Protein AF-A0A834AAB2-F1 (afdb_monomer_lite)

Radius of gyration: 36.9 Å; chains: 1; bounding box: 66×72×106 Å

Structure (mmCIF, N/CA/C/O backbone):
data_AF-A0A834AAB2-F1
#
_entry.id   AF-A0A834AAB2-F1
#
loop_
_atom_site.group_PDB
_atom_site.id
_atom_site.type_symbol
_atom_site.label_atom_id
_atom_site.label_alt_id
_atom_site.label_comp_id
_atom_site.label_asym_id
_atom_site.label_entity_id
_atom_site.label_seq_id
_atom_site.pdbx_PDB_ins_code
_atom_site.Cartn_x
_atom_site.Cartn_y
_atom_site.Cartn_z
_atom_site.occupancy
_atom_site.B_iso_or_equiv
_atom_site.auth_seq_id
_atom_site.auth_comp_id
_atom_site.auth_asym_id
_atom_site.auth_atom_id
_atom_site.pdbx_PDB_model_num
ATOM 1 N N . MET A 1 1 ? -21.281 -59.574 -59.082 1.00 42.41 1 MET A N 1
ATOM 2 C CA . MET A 1 1 ? -20.621 -58.314 -58.673 1.00 42.41 1 MET A CA 1
ATOM 3 C C . MET A 1 1 ? -20.555 -58.289 -57.151 1.00 42.41 1 MET A C 1
ATOM 5 O O . MET A 1 1 ? -21.591 -58.448 -56.521 1.00 42.41 1 MET A O 1
ATOM 9 N N . ARG A 1 2 ? -19.353 -58.251 -56.558 1.00 45.19 2 ARG A N 1
ATOM 10 C CA . ARG A 1 2 ? -19.149 -58.336 -55.099 1.00 45.19 2 ARG A CA 1
ATOM 11 C C . ARG A 1 2 ? -19.161 -56.923 -54.510 1.00 45.19 2 ARG A C 1
ATOM 13 O O . ARG A 1 2 ? -18.323 -56.114 -54.886 1.00 45.19 2 ARG A O 1
ATOM 20 N N . VAL A 1 3 ? -20.113 -56.643 -53.622 1.00 49.88 3 VAL A N 1
ATOM 21 C CA . VAL A 1 3 ? -20.240 -55.363 -52.911 1.00 49.88 3 VAL A CA 1
ATOM 22 C C . VAL A 1 3 ? -19.382 -55.429 -51.647 1.00 49.88 3 VAL A C 1
ATOM 24 O O . VAL A 1 3 ? -19.584 -56.290 -50.793 1.00 49.88 3 VAL A O 1
ATOM 27 N N . THR A 1 4 ? -18.386 -54.554 -51.548 1.00 61.28 4 THR A N 1
ATOM 28 C CA . THR A 1 4 ? -17.486 -54.419 -50.399 1.00 61.28 4 THR A CA 1
ATOM 29 C C . THR A 1 4 ? -18.116 -53.502 -49.349 1.00 61.28 4 THR A C 1
ATOM 31 O O . THR A 1 4 ? -18.324 -52.317 -49.593 1.00 61.28 4 THR A O 1
ATOM 34 N N . LEU A 1 5 ? -18.409 -54.036 -48.159 1.00 56.00 5 LEU A N 1
ATOM 35 C CA . LEU A 1 5 ? -18.791 -53.240 -46.989 1.00 56.00 5 LEU A CA 1
ATOM 36 C C . LEU A 1 5 ? -17.533 -52.624 -46.361 1.00 56.00 5 LEU A C 1
ATOM 38 O O . LEU A 1 5 ? -16.650 -53.331 -45.874 1.00 56.00 5 LEU A O 1
ATOM 42 N N . SER A 1 6 ? -17.450 -51.297 -46.388 1.00 54.72 6 SER A N 1
ATOM 43 C CA . SER A 1 6 ? -16.407 -50.503 -45.743 1.00 54.72 6 SER A CA 1
ATOM 44 C C . SER A 1 6 ? -16.613 -50.461 -44.222 1.00 54.72 6 SER A C 1
ATOM 46 O O . SER A 1 6 ? -17.691 -50.177 -43.704 1.00 54.72 6 SER A O 1
ATOM 48 N N . ARG A 1 7 ? -15.546 -50.782 -43.487 1.00 55.38 7 ARG A N 1
ATOM 49 C CA . ARG A 1 7 ? -15.503 -50.877 -42.023 1.00 55.38 7 ARG A CA 1
ATOM 50 C C . ARG A 1 7 ? -15.256 -49.487 -41.426 1.00 55.38 7 ARG A C 1
ATOM 52 O O . ARG A 1 7 ? -14.175 -48.931 -41.591 1.00 55.38 7 ARG A O 1
ATOM 59 N N . VAL A 1 8 ? -16.250 -48.932 -40.735 1.00 60.97 8 VAL A N 1
ATOM 60 C CA . VAL A 1 8 ? -16.161 -47.628 -40.050 1.00 60.97 8 VAL A CA 1
ATOM 61 C C . VAL A 1 8 ? -15.278 -47.740 -38.789 1.00 60.97 8 VAL A C 1
ATOM 63 O O . VAL A 1 8 ? -15.471 -48.678 -38.008 1.00 60.97 8 VAL A O 1
ATOM 66 N N . PRO A 1 9 ? -14.328 -46.818 -38.530 1.00 56.50 9 PRO A N 1
ATOM 67 C CA . PRO A 1 9 ? -13.532 -46.825 -37.302 1.00 56.50 9 PRO A CA 1
ATOM 68 C C . PRO A 1 9 ? -14.319 -46.288 -36.098 1.00 56.50 9 PRO A C 1
ATOM 70 O O . PRO A 1 9 ? -14.878 -45.193 -36.126 1.00 56.50 9 PRO A O 1
ATOM 73 N N . ARG A 1 10 ? -14.317 -47.054 -35.002 1.00 49.34 10 ARG A N 1
ATOM 74 C CA . ARG A 1 10 ? -14.913 -46.697 -33.706 1.00 49.34 10 ARG A CA 1
ATOM 75 C C . ARG A 1 10 ? -14.020 -45.670 -32.992 1.00 49.34 10 ARG A C 1
ATOM 77 O O . ARG A 1 10 ? -12.898 -45.994 -32.604 1.00 49.34 10 ARG A O 1
ATOM 84 N N . MET A 1 11 ? -14.514 -44.445 -32.820 1.00 47.06 11 MET A N 1
ATOM 85 C CA . MET A 1 11 ? -13.866 -43.389 -32.030 1.00 47.06 11 MET A CA 1
ATOM 86 C C . MET A 1 11 ? -13.813 -43.804 -30.550 1.00 47.06 11 MET A C 1
ATOM 88 O O . MET A 1 11 ? -14.838 -44.142 -29.960 1.00 47.06 11 MET A O 1
ATOM 92 N N . LYS A 1 12 ? -12.614 -43.813 -29.957 1.00 57.06 12 LYS A N 1
ATOM 93 C CA . LYS A 1 12 ? -12.402 -44.051 -28.522 1.00 57.06 12 LYS A CA 1
ATOM 94 C C . LYS A 1 12 ? -12.585 -42.727 -27.780 1.00 57.06 12 LYS A C 1
ATOM 96 O O . LYS A 1 12 ? -11.879 -41.765 -28.064 1.00 57.06 12 LYS A O 1
ATOM 101 N N . THR A 1 13 ? -13.522 -42.685 -26.842 1.00 52.44 13 THR A N 1
ATOM 102 C CA . THR A 1 13 ? -13.705 -41.573 -25.907 1.00 52.44 13 THR A CA 1
ATOM 103 C C . THR A 1 13 ? -12.557 -41.561 -24.894 1.00 52.44 13 THR A C 1
ATOM 105 O O . THR A 1 13 ? -12.278 -42.566 -24.242 1.00 52.44 13 THR A O 1
ATOM 108 N N . LEU A 1 14 ? -11.866 -40.426 -24.772 1.00 50.47 14 LEU A N 1
ATOM 109 C CA . LEU A 1 14 ? -10.887 -40.176 -23.714 1.00 50.47 14 LEU A CA 1
ATOM 110 C C . LEU A 1 14 ? -11.608 -39.501 -22.545 1.00 50.47 14 LEU A C 1
ATOM 112 O O . LEU A 1 14 ? -11.710 -38.280 -22.481 1.00 50.47 14 LEU A O 1
ATOM 116 N N . GLN A 1 15 ? -12.140 -40.319 -21.639 1.00 43.19 15 GLN A N 1
ATOM 117 C CA . GLN A 1 15 ? -12.520 -39.898 -20.293 1.00 43.19 15 GLN A CA 1
ATOM 118 C C . GLN A 1 15 ? -11.368 -40.284 -19.351 1.00 43.19 15 GLN A C 1
ATOM 120 O O . GLN A 1 15 ? -11.007 -41.455 -19.265 1.00 43.19 15 GLN A O 1
ATOM 125 N N . GLY A 1 16 ? -10.789 -39.304 -18.660 1.00 41.91 16 GLY A N 1
ATOM 126 C CA . GLY A 1 16 ? -9.658 -39.465 -17.736 1.00 41.91 16 GLY A CA 1
ATOM 127 C C . GLY A 1 16 ? -8.609 -38.405 -18.064 1.00 41.91 16 GLY A C 1
ATOM 128 O O . GLY A 1 16 ? -8.114 -38.365 -19.178 1.00 41.91 16 GLY A O 1
ATOM 129 N N . THR A 1 17 ? -8.273 -37.458 -17.199 1.00 46.12 17 THR A N 1
ATOM 130 C CA . THR A 1 17 ? -7.982 -37.600 -15.770 1.00 46.12 17 THR A CA 1
ATOM 131 C C . THR A 1 17 ? -8.218 -36.269 -15.049 1.00 46.12 17 THR A C 1
ATOM 133 O O . THR A 1 17 ? -7.654 -35.251 -15.450 1.00 46.12 17 THR A O 1
ATOM 136 N N . LEU A 1 18 ? -9.004 -36.289 -13.970 1.00 44.56 18 LEU A N 1
ATOM 137 C CA . LEU A 1 18 ? -8.995 -35.255 -12.934 1.00 44.56 18 LEU A CA 1
ATOM 138 C C . LEU A 1 18 ? -7.862 -35.551 -11.933 1.00 44.56 18 LEU A C 1
ATOM 140 O O . LEU A 1 18 ? -7.623 -36.706 -11.591 1.00 44.56 18 LEU A O 1
ATOM 144 N N . ASP A 1 19 ? -7.209 -34.479 -11.487 1.00 39.97 19 ASP A N 1
ATOM 145 C CA . ASP A 1 19 ? -6.550 -34.280 -10.191 1.00 39.97 19 ASP A CA 1
ATOM 146 C C . ASP A 1 19 ? -5.465 -35.264 -9.720 1.00 39.97 19 ASP A C 1
ATOM 148 O O . ASP A 1 19 ? -5.732 -36.292 -9.103 1.00 39.97 19 ASP A O 1
ATOM 152 N N . SER A 1 20 ? -4.192 -34.867 -9.855 1.00 45.31 20 SER A N 1
ATOM 153 C CA . SER A 1 20 ? -3.105 -35.470 -9.069 1.00 45.31 20 SER A CA 1
ATOM 154 C C . SER A 1 20 ? -1.864 -34.574 -8.954 1.00 45.31 20 SER A C 1
ATOM 156 O O . SER A 1 20 ? -0.830 -34.892 -9.531 1.00 45.31 20 SER A O 1
ATOM 158 N N . THR A 1 21 ? -1.903 -33.518 -8.130 1.00 45.75 21 THR A N 1
ATOM 159 C CA . THR A 1 21 ? -0.686 -32.999 -7.460 1.00 45.75 21 THR A CA 1
ATOM 160 C C . THR A 1 21 ? -1.005 -32.280 -6.140 1.00 45.75 21 THR A C 1
ATOM 162 O O . THR A 1 21 ? -0.891 -31.063 -6.042 1.00 45.75 21 THR A O 1
ATOM 165 N N . TYR A 1 22 ? -1.344 -33.022 -5.083 1.00 35.69 22 TYR A N 1
ATOM 166 C CA . TYR A 1 22 ? -1.250 -32.529 -3.699 1.00 35.69 22 TYR A CA 1
ATOM 167 C C . TYR A 1 22 ? -0.797 -33.651 -2.759 1.00 35.69 22 TYR A C 1
ATOM 169 O O . TYR A 1 22 ? -1.614 -34.404 -2.235 1.00 35.69 22 TYR A O 1
ATOM 177 N N . ARG A 1 23 ? 0.516 -33.755 -2.490 1.00 42.12 23 ARG A N 1
ATOM 178 C CA . ARG A 1 23 ? 1.015 -34.409 -1.263 1.00 42.12 23 ARG A CA 1
ATOM 179 C C . ARG A 1 23 ? 2.489 -34.106 -0.974 1.00 42.12 23 ARG A C 1
ATOM 181 O O . ARG A 1 23 ? 3.385 -34.769 -1.484 1.00 42.12 23 ARG A O 1
ATOM 188 N N . LYS A 1 24 ? 2.749 -33.173 -0.054 1.00 39.84 24 LYS A N 1
ATOM 189 C CA . LYS A 1 24 ? 3.947 -33.221 0.806 1.00 39.84 24 LYS A CA 1
ATOM 190 C C . LYS A 1 24 ? 3.708 -32.448 2.106 1.00 39.84 24 LYS A C 1
ATOM 192 O O . LYS A 1 24 ? 4.085 -31.296 2.259 1.00 39.84 24 LYS A O 1
ATOM 197 N N . ARG A 1 25 ? 3.067 -33.125 3.064 1.00 41.56 25 ARG A N 1
ATOM 198 C CA . ARG A 1 25 ? 3.154 -32.793 4.492 1.00 41.56 25 ARG A CA 1
ATOM 199 C C . ARG A 1 25 ? 4.430 -33.441 5.039 1.00 41.56 25 ARG A C 1
ATOM 201 O O . ARG A 1 25 ? 4.549 -34.663 4.977 1.00 41.56 25 ARG A O 1
ATOM 208 N N . LYS A 1 26 ? 5.356 -32.660 5.600 1.00 45.16 26 LYS A N 1
ATOM 209 C CA . LYS A 1 26 ? 6.333 -33.166 6.577 1.00 45.16 26 LYS A CA 1
ATOM 210 C C . LYS A 1 26 ? 5.970 -32.616 7.955 1.00 45.16 26 LYS A C 1
ATOM 212 O O . LYS A 1 26 ? 5.652 -31.442 8.099 1.00 45.16 26 LYS A O 1
ATOM 217 N N . LYS A 1 27 ? 5.925 -33.539 8.915 1.00 42.97 27 LYS A N 1
ATOM 218 C CA . LYS A 1 27 ? 5.480 -33.388 10.303 1.00 42.97 27 LYS A CA 1
ATOM 219 C C . LYS A 1 27 ? 6.440 -32.487 11.093 1.00 42.97 27 LYS A C 1
ATOM 221 O O . LYS A 1 27 ? 7.648 -32.684 11.007 1.00 42.97 27 LYS A O 1
ATOM 226 N N . MET A 1 28 ? 5.888 -31.573 11.890 1.00 33.00 28 MET A N 1
ATOM 227 C CA . MET A 1 28 ? 6.565 -30.964 13.041 1.00 33.00 28 MET A CA 1
ATOM 228 C C . MET A 1 28 ? 6.472 -31.927 14.236 1.00 33.00 28 MET A C 1
ATOM 230 O O . MET A 1 28 ? 5.422 -32.536 14.445 1.00 33.00 28 MET A O 1
ATOM 234 N N . GLY A 1 29 ? 7.557 -32.065 15.000 1.00 40.66 29 GLY A N 1
ATOM 235 C CA . GLY A 1 29 ? 7.623 -32.769 16.288 1.00 40.66 29 GLY A CA 1
ATOM 236 C C . GLY A 1 29 ? 8.235 -31.856 17.367 1.00 40.66 29 GLY A C 1
ATOM 237 O O . GLY A 1 29 ? 8.885 -30.877 17.002 1.00 40.66 29 GLY A O 1
ATOM 238 N N . PRO A 1 30 ? 7.977 -32.110 18.663 1.00 44.53 30 PRO A N 1
ATOM 239 C CA . PRO A 1 30 ? 7.715 -31.064 19.656 1.00 44.53 30 PRO A CA 1
ATOM 240 C C . PRO A 1 30 ? 8.940 -30.481 20.386 1.00 44.53 30 PRO A C 1
ATOM 242 O O . PRO A 1 30 ? 10.024 -31.054 20.427 1.00 44.53 30 PRO A O 1
ATOM 245 N N . LEU A 1 31 ? 8.685 -29.314 20.987 1.00 37.22 31 LEU A N 1
ATOM 246 C CA . LEU A 1 31 ? 9.511 -28.499 21.886 1.00 37.22 31 LEU A CA 1
ATOM 247 C C . LEU A 1 31 ? 9.734 -29.137 23.281 1.00 37.22 31 LEU A C 1
ATOM 249 O O . LEU A 1 31 ? 8.839 -29.816 23.775 1.00 37.22 31 LEU A O 1
ATOM 253 N N . GLN A 1 32 ? 10.844 -28.726 23.940 1.00 40.34 32 GLN A N 1
ATOM 254 C CA . GLN A 1 32 ? 11.190 -28.799 25.391 1.00 40.34 32 GLN A CA 1
ATOM 255 C C . GLN A 1 32 ? 11.769 -30.149 25.905 1.00 40.34 32 GLN A C 1
ATOM 257 O O . GLN A 1 32 ? 11.277 -31.192 25.515 1.00 40.34 32 GLN A O 1
ATOM 262 N N . LYS A 1 33 ? 12.791 -30.281 26.782 1.00 35.25 33 LYS A N 1
ATOM 263 C CA . LYS A 1 33 ? 13.548 -29.415 27.723 1.00 35.25 33 LYS A CA 1
ATOM 264 C C . LYS A 1 33 ? 14.894 -30.099 28.129 1.00 35.25 33 LYS A C 1
ATOM 266 O O . LYS A 1 33 ? 14.960 -31.314 28.234 1.00 35.25 33 LYS A O 1
ATOM 271 N N . ILE A 1 34 ? 15.916 -29.268 28.372 1.00 42.16 34 ILE A N 1
ATOM 272 C CA . ILE A 1 34 ? 17.055 -29.291 29.332 1.00 42.16 34 ILE A CA 1
ATOM 273 C C . ILE A 1 34 ? 17.445 -30.618 30.039 1.00 42.16 34 ILE A C 1
ATOM 275 O O . ILE A 1 34 ? 16.695 -31.124 30.866 1.00 42.16 34 ILE A O 1
ATOM 279 N N . SER A 1 35 ? 18.717 -31.030 29.905 1.00 41.91 35 SER A N 1
ATOM 280 C CA . SER A 1 35 ? 19.482 -31.659 31.002 1.00 41.91 35 SER A CA 1
ATOM 281 C C . SER A 1 35 ? 20.989 -31.407 30.853 1.00 41.91 35 SER A C 1
ATOM 283 O O . SER A 1 35 ? 21.593 -31.710 29.824 1.00 41.91 35 SER A O 1
ATOM 285 N N . THR A 1 36 ? 21.583 -30.835 31.894 1.00 41.06 36 THR A N 1
ATOM 286 C CA . THR A 1 36 ? 23.008 -30.550 32.083 1.00 41.06 36 THR A CA 1
ATOM 287 C C . THR A 1 36 ? 23.798 -31.830 32.358 1.00 41.06 36 THR A C 1
ATOM 289 O O . THR A 1 36 ? 23.405 -32.619 33.209 1.00 41.06 36 THR A O 1
ATOM 292 N N . SER A 1 37 ? 24.949 -32.041 31.702 1.00 42.72 37 SER A N 1
ATOM 293 C CA . SER A 1 37 ? 25.942 -33.016 32.184 1.00 42.72 37 SER A CA 1
ATOM 294 C C . SER A 1 37 ? 27.313 -32.886 31.501 1.00 42.72 37 SER A C 1
ATOM 296 O O . SER A 1 37 ? 27.469 -33.152 30.314 1.00 42.72 37 SER A O 1
ATOM 298 N N . LYS A 1 38 ? 28.309 -32.548 32.330 1.00 41.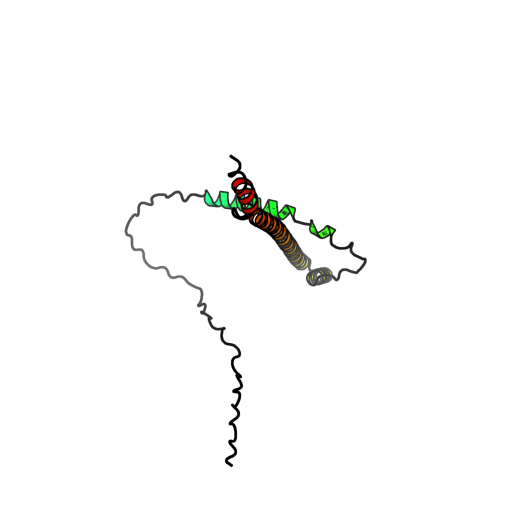34 38 LYS A N 1
ATOM 299 C CA . LYS A 1 38 ? 29.730 -32.952 32.275 1.00 41.34 38 LYS A CA 1
ATOM 300 C C . LYS A 1 38 ? 30.638 -32.369 31.179 1.00 41.34 38 LYS A C 1
ATOM 302 O O . LYS A 1 38 ? 30.992 -32.987 30.181 1.00 41.34 38 LYS A O 1
ATOM 307 N N . PHE A 1 39 ? 31.154 -31.189 31.518 1.00 46.22 39 PHE A N 1
ATOM 308 C CA . PHE A 1 39 ? 32.575 -30.813 31.509 1.00 46.22 39 PHE A CA 1
ATOM 309 C C . PHE A 1 39 ? 33.566 -31.856 30.947 1.00 46.22 39 PHE A C 1
ATOM 311 O O . PHE A 1 39 ? 34.002 -32.771 31.645 1.00 46.22 39 PHE A O 1
ATOM 318 N N . ARG A 1 40 ? 34.037 -31.636 29.714 1.00 53.56 40 ARG A N 1
ATOM 319 C CA . ARG A 1 40 ? 35.329 -32.152 29.238 1.00 53.56 40 ARG A CA 1
ATOM 320 C C . ARG A 1 40 ? 36.152 -30.996 28.681 1.00 53.56 40 ARG A C 1
ATOM 322 O O . ARG A 1 40 ? 35.955 -30.537 27.561 1.00 53.56 40 ARG A O 1
ATOM 329 N N . ARG A 1 41 ? 37.096 -30.523 29.496 1.00 54.41 41 ARG A N 1
ATOM 330 C CA . ARG A 1 41 ? 38.183 -29.625 29.087 1.00 54.41 41 ARG A CA 1
ATOM 331 C C . ARG A 1 41 ? 38.999 -30.287 27.971 1.00 54.41 41 ARG A C 1
ATOM 333 O O . ARG A 1 41 ? 39.691 -31.263 28.249 1.00 54.41 41 ARG A O 1
ATOM 340 N N . LYS A 1 42 ? 39.024 -29.714 26.759 1.00 55.03 42 LYS A N 1
ATOM 341 C CA . LYS A 1 42 ? 40.262 -29.656 25.957 1.00 55.03 42 LYS A CA 1
ATOM 342 C C . LYS A 1 42 ? 40.199 -28.671 24.782 1.00 55.03 42 LYS A C 1
ATOM 344 O O . LYS A 1 42 ? 39.288 -28.699 23.968 1.00 55.03 42 LYS A O 1
ATOM 349 N N . LYS A 1 43 ? 41.308 -27.925 24.676 1.00 55.06 43 LYS A N 1
ATOM 350 C CA . LYS A 1 43 ? 41.852 -27.166 23.534 1.00 55.06 43 LYS A CA 1
ATOM 351 C C . LYS A 1 43 ? 41.409 -25.698 23.394 1.00 55.06 43 LYS A C 1
ATOM 353 O O . LYS A 1 43 ? 40.435 -25.364 22.730 1.00 55.06 43 LYS A O 1
ATOM 358 N N . ARG A 1 44 ? 42.249 -24.806 23.949 1.00 57.12 44 ARG A N 1
ATOM 359 C CA . ARG A 1 44 ? 42.369 -23.384 23.572 1.00 57.12 44 ARG A CA 1
ATOM 360 C C . ARG A 1 44 ? 42.471 -23.275 22.047 1.00 57.12 44 ARG A C 1
ATOM 362 O O . ARG A 1 44 ? 43.538 -23.506 21.479 1.00 57.12 44 ARG A O 1
ATOM 369 N N . ARG A 1 45 ? 41.378 -22.900 21.380 1.00 59.84 45 ARG A N 1
ATOM 370 C CA . ARG A 1 45 ? 41.440 -22.330 20.033 1.00 59.84 45 ARG A CA 1
ATOM 371 C C . ARG A 1 45 ? 41.735 -20.845 20.205 1.00 59.84 45 ARG A C 1
ATOM 373 O O . ARG A 1 45 ? 40.947 -20.129 20.812 1.00 59.84 45 ARG A O 1
ATOM 380 N N . ARG A 1 46 ? 42.887 -20.389 19.710 1.00 56.66 46 ARG A N 1
ATOM 381 C CA . ARG A 1 46 ? 43.148 -18.957 19.527 1.00 56.66 46 ARG A CA 1
ATOM 382 C C . ARG A 1 46 ? 42.059 -18.434 18.589 1.00 56.66 46 ARG A C 1
ATOM 384 O O . ARG A 1 46 ? 42.060 -18.796 17.413 1.00 56.66 46 ARG A O 1
ATOM 391 N N . SER A 1 47 ? 41.116 -17.638 19.090 1.00 53.19 47 SER A N 1
ATOM 392 C CA . SER A 1 47 ? 40.212 -16.904 18.211 1.00 53.19 47 SER A CA 1
ATOM 393 C C . SER A 1 47 ? 41.044 -15.837 17.511 1.00 53.19 47 SER A C 1
ATOM 395 O O . SER A 1 47 ? 41.434 -14.845 18.126 1.00 53.19 47 SER A O 1
ATOM 397 N N . ARG A 1 48 ? 41.324 -16.024 16.220 1.00 57.78 48 ARG A N 1
ATOM 398 C CA . ARG A 1 48 ? 41.539 -14.869 15.353 1.00 57.78 48 ARG A CA 1
ATOM 399 C C . ARG A 1 48 ? 40.236 -14.081 15.428 1.00 57.78 48 ARG A C 1
ATOM 401 O O . ARG A 1 48 ? 39.200 -14.576 14.991 1.00 57.78 48 ARG A O 1
ATOM 408 N N . LYS A 1 49 ? 40.275 -12.915 16.073 1.00 53.72 49 LYS A N 1
ATOM 409 C CA . LYS A 1 49 ? 39.198 -11.928 16.068 1.00 53.72 49 LYS A CA 1
ATOM 410 C C . LYS A 1 49 ? 39.050 -11.462 14.618 1.00 53.72 49 LYS A C 1
ATOM 412 O O . LYS A 1 49 ? 39.646 -10.475 14.210 1.00 53.72 49 LYS A O 1
ATOM 417 N N . GLY A 1 50 ? 38.317 -12.231 13.818 1.00 49.69 50 GLY A N 1
ATOM 418 C CA . GLY A 1 50 ? 37.776 -11.740 12.566 1.00 49.69 50 GLY A CA 1
ATOM 419 C C . GLY A 1 50 ? 36.817 -10.626 12.941 1.00 49.69 50 GLY A C 1
ATOM 420 O O . GLY A 1 50 ? 35.772 -10.891 13.534 1.00 49.69 50 GLY A O 1
ATOM 421 N N . LYS A 1 51 ? 37.203 -9.376 12.677 1.00 59.28 51 LYS A N 1
ATOM 422 C CA . LYS A 1 51 ? 36.233 -8.292 12.558 1.00 59.28 51 LYS A CA 1
ATOM 423 C C . LYS A 1 51 ? 35.306 -8.704 11.416 1.00 59.28 51 LYS A C 1
ATOM 425 O O . LYS A 1 51 ? 35.689 -8.615 10.253 1.00 59.28 51 LYS A O 1
ATOM 430 N N . LEU A 1 52 ? 34.139 -9.247 11.753 1.00 56.19 52 LEU A N 1
ATOM 431 C CA . LEU A 1 52 ? 33.049 -9.354 10.799 1.00 56.19 52 LEU A CA 1
ATOM 432 C C . LEU A 1 52 ? 32.700 -7.917 10.418 1.00 56.19 52 LEU A C 1
ATOM 434 O O . LEU A 1 52 ? 32.402 -7.092 11.281 1.00 56.19 52 LEU A O 1
ATOM 438 N N . LYS A 1 53 ? 32.889 -7.615 9.137 1.00 54.12 53 LYS A N 1
ATOM 439 C CA . LYS A 1 53 ? 32.587 -6.329 8.529 1.00 54.12 53 LYS A CA 1
ATOM 440 C C . LYS A 1 53 ? 31.102 -6.040 8.755 1.00 54.12 53 LYS A C 1
ATOM 442 O O . LYS A 1 53 ? 30.260 -6.771 8.253 1.00 54.12 53 LYS A O 1
ATOM 447 N N . ASN A 1 54 ? 30.806 -4.979 9.496 1.00 51.31 54 ASN A N 1
ATOM 448 C CA . ASN A 1 54 ? 29.475 -4.386 9.627 1.00 51.31 54 ASN A CA 1
ATOM 449 C C . ASN A 1 54 ? 29.291 -3.269 8.579 1.00 51.31 54 ASN A C 1
ATOM 451 O O . ASN A 1 54 ? 28.750 -2.214 8.871 1.00 51.31 54 ASN A O 1
ATOM 455 N N . GLU A 1 55 ? 29.835 -3.463 7.379 1.00 55.59 55 GLU A N 1
ATOM 456 C CA . GLU A 1 55 ? 29.781 -2.471 6.293 1.00 55.59 55 GLU A CA 1
ATOM 457 C C . GLU A 1 55 ? 28.684 -2.819 5.274 1.00 55.59 55 GLU A C 1
ATOM 459 O O . GLU A 1 55 ? 28.207 -1.960 4.540 1.00 55.59 55 GLU A O 1
ATOM 464 N N . GLU A 1 56 ? 28.248 -4.082 5.243 1.00 53.97 56 GLU A N 1
ATOM 465 C CA . GLU A 1 56 ? 27.193 -4.568 4.344 1.00 53.97 56 GLU A CA 1
ATOM 466 C C . GLU A 1 56 ? 25.794 -4.199 4.871 1.00 53.97 56 GLU A C 1
ATOM 468 O O . GLU A 1 56 ? 24.908 -3.831 4.109 1.00 53.97 56 GLU A O 1
ATOM 473 N N . SER A 1 57 ? 25.620 -4.147 6.195 1.00 56.53 57 SER A N 1
ATOM 474 C CA . SER A 1 57 ? 24.377 -3.702 6.836 1.00 56.53 57 SER A CA 1
ATOM 475 C C . SER A 1 57 ? 24.048 -2.234 6.523 1.00 56.53 57 SER A C 1
ATOM 477 O O . SER A 1 57 ? 22.895 -1.902 6.256 1.00 56.53 57 SER A O 1
ATOM 479 N N . HIS A 1 58 ? 25.054 -1.351 6.526 1.00 58.22 58 HIS A N 1
ATOM 480 C CA . HIS A 1 58 ? 24.863 0.083 6.283 1.00 58.22 58 HIS A CA 1
ATOM 481 C C . HIS A 1 58 ? 24.569 0.404 4.806 1.00 58.22 58 HIS A C 1
ATOM 483 O O . HIS A 1 58 ? 23.749 1.278 4.508 1.00 58.22 58 HIS A O 1
ATOM 489 N N . SER A 1 59 ? 25.177 -0.321 3.863 1.00 61.28 59 SER A N 1
ATOM 490 C CA . SER A 1 59 ? 24.874 -0.163 2.434 1.00 61.28 59 SER A CA 1
ATOM 491 C C . SER A 1 59 ? 23.484 -0.717 2.073 1.00 61.28 59 SER A C 1
ATOM 493 O O . SER A 1 59 ? 22.743 -0.112 1.292 1.00 61.28 59 SER A O 1
ATOM 495 N N . GLU A 1 60 ? 23.054 -1.812 2.702 1.00 68.50 60 GLU A N 1
ATOM 496 C CA . GLU A 1 60 ? 21.683 -2.317 2.568 1.00 68.50 60 GLU A CA 1
ATOM 497 C C . GLU A 1 60 ? 20.632 -1.385 3.193 1.00 68.50 60 GLU A C 1
ATOM 499 O O . GLU A 1 60 ? 19.536 -1.235 2.653 1.00 68.50 60 GLU A O 1
ATOM 504 N N . GLN A 1 61 ? 20.944 -0.736 4.316 1.00 72.44 61 GLN A N 1
ATOM 505 C CA . GLN A 1 61 ? 20.049 0.244 4.941 1.00 72.44 61 GLN A CA 1
ATOM 506 C C . GLN A 1 61 ? 19.860 1.478 4.057 1.00 72.44 61 GLN A C 1
ATOM 508 O O . GLN A 1 61 ? 18.727 1.812 3.715 1.00 72.44 61 GLN A O 1
ATOM 513 N N . SER A 1 62 ? 20.954 2.074 3.580 1.00 74.50 62 SER A N 1
ATOM 514 C CA . SER A 1 62 ? 20.900 3.234 2.676 1.00 74.50 62 SER A CA 1
ATOM 515 C C . SER A 1 62 ? 20.165 2.950 1.360 1.00 74.50 62 SER A C 1
ATOM 517 O O . SER A 1 62 ? 19.409 3.795 0.874 1.00 74.50 62 SER A O 1
ATOM 519 N N . SER A 1 63 ? 20.314 1.749 0.791 1.00 78.31 63 SER A N 1
ATOM 520 C CA . SER A 1 63 ? 19.563 1.351 -0.409 1.00 78.31 63 SER A CA 1
ATOM 521 C C . SER A 1 63 ? 18.069 1.149 -0.135 1.00 78.31 63 SER A C 1
ATOM 523 O O . SER A 1 63 ? 17.245 1.597 -0.935 1.00 78.31 63 SER A O 1
ATOM 525 N N . ARG A 1 64 ? 17.691 0.556 1.006 1.00 84.25 64 ARG A N 1
ATOM 526 C CA . ARG A 1 64 ? 16.281 0.464 1.431 1.00 84.25 64 ARG A CA 1
ATOM 527 C C . ARG A 1 64 ? 15.687 1.847 1.679 1.00 84.25 64 ARG A C 1
ATOM 529 O O . ARG A 1 64 ? 14.584 2.121 1.229 1.00 84.25 64 ARG A O 1
ATOM 536 N N . GLU A 1 65 ? 16.412 2.740 2.341 1.00 86.44 65 GLU A N 1
ATOM 537 C CA . GLU A 1 65 ? 15.986 4.123 2.590 1.00 86.44 65 GLU A CA 1
ATOM 538 C C . GLU A 1 65 ? 15.762 4.900 1.288 1.00 86.44 65 GLU A C 1
ATOM 540 O O . GLU A 1 65 ? 14.784 5.637 1.170 1.00 86.44 65 GLU A O 1
ATOM 545 N N . ALA A 1 66 ? 16.627 4.710 0.289 1.00 86.88 66 ALA A N 1
ATOM 546 C CA . ALA A 1 66 ? 16.441 5.289 -1.038 1.00 86.88 66 ALA A CA 1
ATOM 547 C C . ALA A 1 66 ? 15.183 4.738 -1.733 1.00 86.88 66 ALA A C 1
ATOM 549 O O . ALA A 1 66 ? 14.388 5.521 -2.253 1.00 86.88 66 ALA A O 1
ATOM 550 N N . GLN A 1 67 ? 14.955 3.419 -1.676 1.00 86.38 67 GLN A N 1
ATOM 551 C CA . GLN A 1 67 ? 13.737 2.786 -2.203 1.00 86.38 67 GLN A CA 1
ATOM 552 C C . GLN A 1 67 ? 12.474 3.310 -1.507 1.00 86.38 67 GLN A C 1
ATOM 554 O O . GLN A 1 67 ? 11.479 3.606 -2.165 1.00 86.38 67 GLN A O 1
ATOM 559 N N . TRP A 1 68 ? 12.514 3.482 -0.183 1.00 88.62 68 TRP A N 1
ATOM 560 C CA . TRP A 1 68 ? 11.406 4.055 0.581 1.00 88.62 68 TRP A CA 1
ATOM 561 C C . TRP A 1 68 ? 11.121 5.507 0.189 1.00 88.62 68 TRP A C 1
ATOM 563 O O . TRP A 1 68 ? 9.957 5.868 -0.002 1.00 88.62 68 TRP A O 1
ATOM 573 N N . LYS A 1 69 ? 12.161 6.336 0.019 1.00 90.56 69 LYS A N 1
ATOM 574 C CA . LYS A 1 69 ? 12.021 7.724 -0.455 1.00 90.56 69 LYS A CA 1
ATOM 575 C C . LYS A 1 69 ? 11.403 7.784 -1.853 1.00 90.56 69 LYS A C 1
ATOM 577 O O . LYS A 1 69 ? 10.491 8.577 -2.071 1.00 90.56 69 LYS A O 1
ATOM 582 N N . GLU A 1 70 ? 11.846 6.921 -2.767 1.00 89.50 70 GLU A N 1
ATOM 583 C CA . GLU A 1 70 ? 11.296 6.834 -4.123 1.00 89.50 70 GLU A CA 1
ATOM 584 C C . GLU A 1 70 ? 9.824 6.394 -4.114 1.00 89.50 70 GLU A C 1
ATOM 586 O O . GLU A 1 70 ? 8.995 7.000 -4.787 1.00 89.50 70 GLU A O 1
ATOM 591 N N . LEU A 1 71 ? 9.461 5.385 -3.316 1.00 89.62 71 LEU A N 1
ATOM 592 C CA . LEU A 1 71 ? 8.076 4.911 -3.210 1.00 89.62 71 LEU A CA 1
ATOM 593 C C . LEU A 1 71 ? 7.135 5.956 -2.602 1.00 89.62 71 LEU A C 1
ATOM 595 O O . LEU A 1 71 ? 6.003 6.101 -3.062 1.00 89.62 71 LEU A O 1
ATOM 599 N N . THR A 1 72 ? 7.607 6.710 -1.608 1.00 90.00 72 THR A N 1
ATOM 600 C CA . THR A 1 72 ? 6.814 7.751 -0.932 1.00 90.00 72 THR A CA 1
ATOM 601 C C . THR A 1 72 ? 6.341 8.827 -1.913 1.00 90.00 7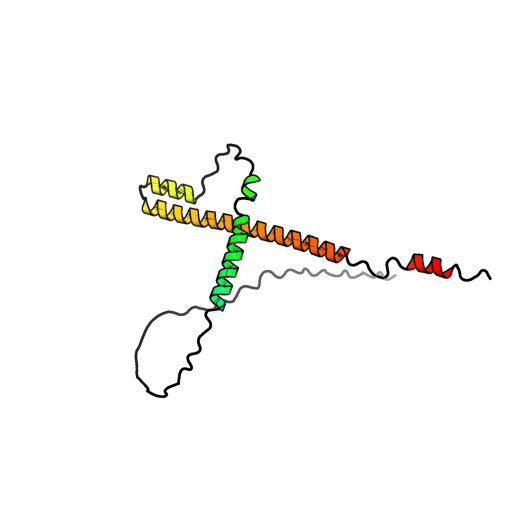2 THR A C 1
ATOM 603 O O . THR A 1 72 ? 5.236 9.346 -1.766 1.00 90.00 72 THR A O 1
ATOM 606 N N . GLN A 1 73 ? 7.115 9.102 -2.970 1.00 90.62 73 GLN A N 1
ATOM 607 C CA . GLN A 1 73 ? 6.737 10.029 -4.042 1.00 90.62 73 GLN A CA 1
ATOM 608 C C . GLN A 1 73 ? 5.444 9.619 -4.769 1.00 90.62 73 GLN A C 1
ATOM 610 O O . GLN A 1 73 ? 4.741 10.475 -5.304 1.00 90.62 73 GLN A O 1
ATOM 615 N N . TYR A 1 74 ? 5.118 8.324 -4.792 1.00 88.31 74 TYR A N 1
ATOM 616 C CA . TYR A 1 74 ? 3.928 7.798 -5.461 1.00 88.31 74 TYR A CA 1
ATOM 617 C C . TYR A 1 74 ? 2.696 7.722 -4.549 1.00 88.31 74 TYR A C 1
ATOM 619 O O . TYR A 1 74 ? 1.611 7.378 -5.027 1.00 88.31 74 TYR A O 1
ATOM 627 N N . PHE A 1 75 ? 2.810 8.059 -3.258 1.00 87.56 75 PHE A N 1
ATOM 628 C CA . PHE A 1 75 ? 1.636 8.154 -2.390 1.00 87.56 75 PHE A CA 1
ATOM 629 C C . PHE A 1 75 ? 0.711 9.294 -2.832 1.00 87.56 75 PHE A C 1
ATOM 631 O O . PHE A 1 75 ? 1.156 10.395 -3.139 1.00 87.56 75 PHE A O 1
ATOM 638 N N . GLY A 1 76 ? -0.600 9.031 -2.870 1.00 81.75 76 GLY A N 1
ATOM 639 C CA . GLY A 1 76 ? -1.631 10.042 -3.143 1.00 81.75 76 GLY A CA 1
ATOM 640 C C . GLY A 1 76 ? -1.669 10.594 -4.576 1.00 81.75 76 GLY A C 1
ATOM 641 O O . GLY A 1 76 ? -2.567 11.366 -4.901 1.00 81.75 76 GLY A O 1
ATOM 642 N N . VAL A 1 77 ? -0.753 10.188 -5.467 1.00 78.44 77 VAL A N 1
ATOM 643 C CA . VAL A 1 77 ? -0.767 10.609 -6.884 1.00 78.44 77 VAL A CA 1
ATOM 644 C C . VAL A 1 77 ? -2.064 10.170 -7.571 1.00 78.44 77 VAL A C 1
ATOM 646 O O . VAL A 1 77 ? -2.620 10.914 -8.378 1.00 78.44 77 VAL A O 1
ATOM 649 N N . ASN A 1 78 ? -2.575 8.990 -7.207 1.00 78.94 78 ASN A N 1
ATOM 650 C CA . ASN A 1 78 ? -3.786 8.428 -7.799 1.00 78.94 78 ASN A CA 1
ATOM 651 C C . ASN A 1 78 ? -5.101 8.944 -7.198 1.00 78.94 78 ASN A C 1
ATOM 653 O O . ASN A 1 78 ? -6.109 8.890 -7.895 1.00 78.94 78 ASN A O 1
ATOM 657 N N . ASP A 1 79 ? -5.106 9.490 -5.977 1.00 79.88 79 ASP A N 1
ATOM 658 C CA . ASP A 1 79 ? -6.342 9.942 -5.304 1.00 79.88 79 ASP A CA 1
ATOM 659 C C . ASP A 1 79 ? -7.021 11.110 -6.049 1.00 79.88 79 ASP A C 1
ATOM 661 O O . ASP A 1 79 ? -8.201 11.384 -5.867 1.00 79.88 79 ASP A O 1
ATOM 665 N N . ARG A 1 80 ? -6.289 11.791 -6.940 1.00 80.19 80 ARG A N 1
ATOM 666 C CA . ARG A 1 80 ? -6.819 12.851 -7.817 1.00 80.19 80 ARG A CA 1
ATOM 667 C C . ARG A 1 80 ? -7.722 12.322 -8.932 1.00 80.19 80 ARG A C 1
ATOM 669 O O . ARG A 1 80 ? -8.513 13.086 -9.477 1.00 80.19 80 ARG A O 1
ATOM 676 N N . PHE A 1 81 ? -7.549 11.056 -9.316 1.00 73.81 81 PHE A N 1
ATOM 677 C CA . PHE A 1 81 ? -8.345 10.406 -10.359 1.00 73.81 81 PHE A CA 1
ATOM 678 C C . PHE A 1 81 ? -9.593 9.732 -9.800 1.00 73.81 81 PHE A C 1
ATOM 680 O O . PHE A 1 81 ? -10.472 9.352 -10.576 1.00 73.81 81 PHE A O 1
ATOM 687 N N . ASP A 1 82 ? -9.688 9.606 -8.476 1.00 76.50 82 ASP A N 1
ATOM 688 C CA . ASP A 1 82 ? -10.923 9.172 -7.858 1.00 76.50 82 ASP A CA 1
ATOM 689 C C . ASP A 1 82 ? -11.964 10.277 -8.076 1.00 76.50 82 ASP A C 1
ATOM 691 O O . ASP A 1 82 ? -11.726 11.441 -7.731 1.00 76.50 82 ASP A O 1
ATOM 695 N N . PRO A 1 83 ? -13.107 9.960 -8.715 1.00 77.38 83 PRO A N 1
ATOM 696 C CA . PRO A 1 83 ? -14.126 10.960 -8.967 1.00 77.38 83 PRO A CA 1
ATOM 697 C C . PRO A 1 83 ? -14.520 11.584 -7.627 1.00 77.38 83 PRO A C 1
ATOM 699 O O . PRO A 1 83 ? -14.719 10.832 -6.665 1.00 77.38 83 PRO A O 1
ATOM 702 N N . PRO A 1 84 ? -14.661 12.924 -7.549 1.00 74.44 84 PRO A N 1
ATOM 703 C CA . PRO A 1 84 ? -15.031 13.590 -6.309 1.00 74.44 84 PRO A CA 1
ATOM 704 C C . PRO A 1 84 ? -16.258 12.885 -5.755 1.00 74.44 84 PRO A C 1
ATOM 706 O O . PRO A 1 84 ? -17.247 12.731 -6.480 1.00 74.44 84 PRO A O 1
ATOM 709 N N . VAL A 1 85 ? -16.122 12.369 -4.526 1.00 66.19 85 VAL A N 1
ATOM 710 C CA . VAL A 1 85 ? -17.045 11.416 -3.901 1.00 66.19 85 VAL A CA 1
ATOM 711 C C . VAL A 1 85 ? -18.463 11.917 -4.125 1.00 66.19 85 VAL A C 1
ATOM 713 O O . VAL A 1 85 ? -18.908 12.880 -3.503 1.00 66.19 85 VAL A O 1
ATOM 716 N N . LYS A 1 86 ? -19.157 11.319 -5.098 1.00 63.31 86 LYS A N 1
ATOM 717 C CA . LYS A 1 86 ? -20.458 11.795 -5.572 1.00 63.31 86 LYS A CA 1
ATOM 718 C C . LYS A 1 86 ? -21.513 11.523 -4.507 1.00 63.31 86 LYS A C 1
ATOM 720 O O . LYS A 1 86 ? -22.272 10.598 -4.717 1.00 63.31 86 LYS A O 1
ATOM 725 N N . LYS A 1 87 ? -21.541 12.238 -3.372 1.00 63.94 87 LYS A N 1
ATOM 726 C CA . LYS A 1 87 ? -22.527 12.190 -2.259 1.00 63.94 87 LYS A CA 1
ATOM 727 C C . LYS A 1 87 ? -23.061 10.801 -1.840 1.00 63.94 87 LYS A C 1
ATOM 729 O O . LYS A 1 87 ? -24.036 10.713 -1.098 1.00 63.94 87 LYS A O 1
ATOM 734 N N . LYS A 1 88 ? -22.465 9.704 -2.305 1.00 67.56 88 LYS A N 1
ATOM 735 C CA . LYS A 1 88 ? -22.826 8.342 -1.951 1.00 67.56 88 LYS A CA 1
ATOM 736 C C . LYS A 1 88 ? -22.241 8.136 -0.573 1.00 67.56 88 LYS A C 1
ATOM 738 O O . LYS A 1 88 ? -21.059 8.408 -0.368 1.00 67.56 88 LYS A O 1
ATOM 743 N N . LYS A 1 89 ? -23.086 7.703 0.360 1.00 72.81 89 LYS A N 1
ATOM 744 C CA . LYS A 1 89 ? -22.640 7.271 1.680 1.00 72.81 89 LYS A CA 1
ATOM 745 C C . LYS A 1 89 ? -21.612 6.174 1.430 1.00 72.81 89 LYS A C 1
ATOM 747 O O . LYS A 1 89 ? -21.980 5.105 0.950 1.00 72.81 89 LYS A O 1
ATOM 752 N N . VAL A 1 90 ? -20.335 6.490 1.632 1.00 72.81 90 VAL A N 1
ATOM 753 C CA . VAL A 1 90 ? -19.278 5.486 1.581 1.00 72.81 90 VAL A CA 1
ATOM 754 C C . VAL A 1 90 ? -19.651 4.478 2.652 1.00 72.81 90 VAL A C 1
ATOM 756 O O . VAL A 1 90 ? -19.868 4.844 3.809 1.00 72.81 90 VAL A O 1
ATOM 759 N N . GLU A 1 91 ? -19.869 3.236 2.239 1.00 80.31 91 GLU A N 1
ATOM 760 C CA . GLU A 1 91 ? -20.235 2.191 3.176 1.00 80.31 91 GLU A CA 1
ATOM 761 C C . GLU A 1 91 ? -19.080 2.010 4.153 1.00 80.31 91 GLU A C 1
ATOM 763 O O . GLU A 1 91 ? -17.943 1.780 3.738 1.00 80.31 91 GLU A O 1
ATOM 768 N N . LYS A 1 92 ? -19.381 2.140 5.448 1.00 86.31 92 LYS A N 1
ATOM 769 C CA . LYS A 1 92 ? -18.382 1.946 6.495 1.00 86.31 92 LYS A CA 1
ATOM 770 C C . LYS A 1 92 ? -17.752 0.562 6.362 1.00 86.31 92 LYS A C 1
ATOM 772 O O . LYS A 1 92 ? -18.464 -0.441 6.208 1.00 86.31 92 LYS A O 1
ATOM 777 N N . SER A 1 93 ? -16.431 0.511 6.473 1.00 87.38 93 SER A N 1
ATOM 778 C CA . SER A 1 93 ? -15.660 -0.729 6.500 1.00 87.38 93 SER A CA 1
ATOM 779 C C . SER A 1 93 ? -16.098 -1.618 7.670 1.00 87.38 93 SER A C 1
ATOM 781 O O . SER A 1 93 ? -16.559 -1.148 8.710 1.00 87.38 93 SER A O 1
ATOM 783 N N . GLY A 1 94 ? -15.934 -2.937 7.533 1.00 90.94 94 GLY A N 1
ATOM 784 C CA . GLY A 1 94 ? -16.264 -3.879 8.607 1.00 90.94 94 GLY A CA 1
ATOM 785 C C . GLY A 1 94 ? -15.488 -3.622 9.907 1.00 90.94 94 GLY A C 1
ATOM 786 O O . GLY A 1 94 ? -16.020 -3.890 10.979 1.00 90.94 94 GLY A O 1
ATOM 787 N N . LEU A 1 95 ? -14.263 -3.083 9.823 1.00 90.19 95 LEU A N 1
ATOM 788 C CA . LEU A 1 95 ? -13.482 -2.678 11.001 1.00 90.19 95 LEU A CA 1
ATOM 789 C C . LEU A 1 95 ? -14.029 -1.397 11.639 1.00 90.19 95 LEU A C 1
ATOM 791 O O . LEU A 1 95 ? -14.165 -1.357 12.854 1.00 90.19 95 LEU A O 1
ATOM 795 N N . GLU A 1 96 ? -14.423 -0.406 10.839 1.00 91.00 96 GLU A N 1
ATOM 796 C CA . GLU A 1 96 ? -15.035 0.839 11.333 1.00 91.00 96 GLU A CA 1
ATOM 797 C C . GLU A 1 96 ? -16.322 0.554 12.113 1.00 91.00 96 GLU A C 1
ATOM 799 O O . GLU A 1 96 ? -16.512 1.078 13.203 1.00 91.00 96 GLU A O 1
ATOM 804 N N . LYS A 1 97 ? -17.160 -0.370 11.624 1.00 94.94 97 LYS A N 1
ATOM 805 C CA . LYS A 1 97 ? -18.372 -0.794 12.347 1.00 94.94 97 LYS A CA 1
ATOM 806 C C . LYS A 1 97 ? -18.064 -1.436 13.703 1.00 94.94 97 LYS A C 1
ATOM 808 O O . LYS A 1 97 ? -18.848 -1.298 14.631 1.00 94.94 97 LYS A O 1
ATOM 813 N N . ARG A 1 98 ? -16.950 -2.165 13.818 1.00 93.81 98 ARG A N 1
ATOM 814 C CA . ARG A 1 98 ? -16.525 -2.781 15.088 1.00 93.81 98 ARG A CA 1
ATOM 815 C C . ARG A 1 98 ? -15.926 -1.757 16.047 1.00 93.81 98 ARG A C 1
ATOM 817 O O . ARG A 1 98 ? -16.065 -1.931 17.250 1.00 93.81 98 ARG A O 1
ATOM 824 N N . ILE A 1 99 ? -15.274 -0.719 15.520 1.00 95.00 99 ILE A N 1
ATOM 825 C CA . ILE A 1 99 ? -14.827 0.429 16.316 1.00 95.00 99 ILE A CA 1
ATOM 826 C C . ILE A 1 99 ? -16.054 1.138 16.896 1.00 95.00 99 ILE A C 1
ATOM 828 O O . ILE A 1 99 ? -16.101 1.317 18.106 1.00 95.00 99 ILE A O 1
ATOM 832 N N . ASP A 1 100 ? -17.067 1.437 16.071 1.00 94.81 100 ASP A N 1
ATOM 833 C CA . ASP A 1 100 ? -18.331 2.036 16.532 1.00 94.81 100 ASP A CA 1
ATOM 834 C C . ASP A 1 100 ? -18.966 1.190 17.657 1.00 94.81 100 ASP A C 1
ATOM 836 O O . ASP A 1 100 ? -19.269 1.711 18.724 1.00 94.81 100 ASP A O 1
ATOM 840 N N . GLN A 1 101 ? -19.054 -0.136 17.474 1.00 96.00 101 GLN A N 1
ATOM 841 C CA . GLN A 1 101 ? -19.565 -1.055 18.505 1.00 96.00 101 GLN A CA 1
ATOM 842 C C . GLN A 1 101 ? -18.759 -1.011 19.810 1.00 96.00 101 GLN A C 1
ATOM 844 O O . GLN A 1 101 ? -19.342 -1.004 20.887 1.00 96.00 101 GLN A O 1
ATOM 849 N N . ALA A 1 102 ? -17.425 -0.987 19.739 1.00 96.00 102 ALA A N 1
ATOM 850 C CA . ALA A 1 102 ? -16.583 -0.924 20.934 1.00 96.00 102 ALA A CA 1
ATOM 851 C C . ALA A 1 102 ? -16.738 0.413 21.678 1.00 96.00 102 ALA A C 1
ATOM 853 O O . ALA A 1 102 ? -16.677 0.436 22.906 1.00 96.00 102 ALA A O 1
ATOM 854 N N . VAL A 1 103 ? -16.968 1.507 20.946 1.00 95.25 103 VAL A N 1
ATOM 855 C CA . VAL A 1 103 ? -17.267 2.824 21.524 1.00 95.25 103 VAL A CA 1
ATOM 856 C C . VAL A 1 103 ? -18.639 2.821 22.200 1.00 95.25 103 VAL A C 1
ATOM 858 O O . VAL A 1 103 ? -18.746 3.304 23.325 1.00 95.25 103 VAL A O 1
ATOM 861 N N . ASP A 1 104 ? -19.654 2.220 21.574 1.00 96.44 104 ASP A N 1
ATOM 862 C CA . ASP A 1 104 ? -20.995 2.067 22.158 1.00 96.44 104 ASP A CA 1
ATOM 863 C C . ASP A 1 104 ? -20.968 1.198 23.434 1.00 96.44 104 ASP A C 1
ATOM 865 O O . ASP A 1 104 ? -21.649 1.491 24.417 1.00 96.44 104 ASP A O 1
ATOM 869 N N . GLU A 1 105 ? -20.132 0.154 23.443 1.00 96.00 105 GLU A N 1
ATOM 870 C CA . GLU A 1 105 ? -19.851 -0.710 24.601 1.00 96.00 105 GLU A CA 1
ATOM 871 C C . GLU A 1 105 ? -18.936 -0.041 25.653 1.00 96.00 105 GLU A C 1
ATOM 873 O O . GLU A 1 105 ? -18.598 -0.673 26.656 1.00 96.00 105 GLU A O 1
ATOM 878 N N . TRP A 1 106 ? -18.514 1.216 25.440 1.00 94.62 106 TRP A N 1
ATOM 879 C CA . TRP A 1 106 ? -17.556 1.965 26.271 1.00 94.62 106 TRP A CA 1
ATOM 880 C C . TRP A 1 106 ? -16.202 1.262 26.486 1.00 94.62 106 TRP A C 1
ATOM 882 O O . TRP A 1 106 ? -15.448 1.585 27.406 1.00 94.62 106 TRP A O 1
ATOM 892 N N . ASN A 1 107 ? -15.845 0.320 25.612 1.00 95.44 107 ASN A N 1
ATOM 893 C CA . ASN A 1 107 ? -14.574 -0.389 25.650 1.00 95.44 107 ASN A CA 1
ATOM 894 C C . ASN A 1 107 ? -13.514 0.359 24.824 1.00 95.44 107 ASN A C 1
ATOM 896 O O . ASN A 1 107 ? -13.265 0.058 23.653 1.00 95.44 107 ASN A O 1
ATOM 900 N N . ILE A 1 108 ? -12.887 1.347 25.465 1.00 95.31 108 ILE A N 1
ATOM 901 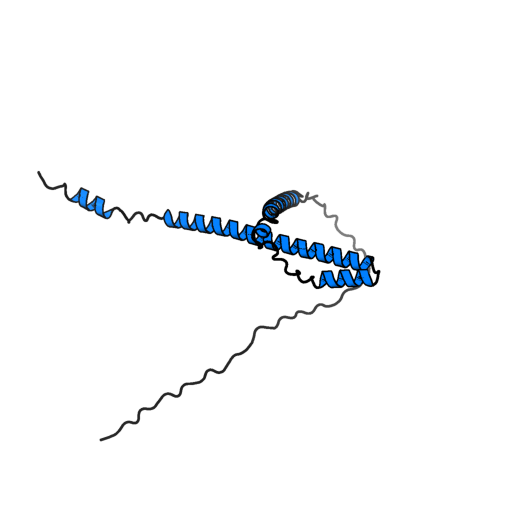C CA . ILE A 1 108 ? -11.914 2.253 24.836 1.00 95.31 108 ILE A CA 1
ATOM 902 C C . ILE A 1 108 ? -10.653 1.503 24.382 1.00 95.31 108 ILE A C 1
ATOM 904 O O . ILE A 1 108 ? -10.171 1.732 23.276 1.00 95.31 108 ILE A O 1
ATOM 908 N N . GLU A 1 109 ? -10.154 0.571 25.195 1.00 95.69 109 GLU A N 1
ATOM 909 C CA . GLU A 1 109 ? -8.932 -0.188 24.899 1.00 95.69 109 GLU A CA 1
ATOM 910 C C . GLU A 1 109 ? -9.082 -1.009 23.609 1.00 95.69 109 GLU A C 1
ATOM 912 O O . GLU A 1 109 ? -8.242 -0.957 22.708 1.00 95.69 109 GLU A O 1
ATOM 917 N N . LYS A 1 110 ? -10.219 -1.697 23.459 1.00 96.12 110 LYS A N 1
ATOM 918 C CA . LYS A 1 110 ? -10.531 -2.464 22.248 1.00 96.12 110 LYS A CA 1
ATOM 919 C C . LYS A 1 110 ? -10.746 -1.563 21.029 1.00 96.12 110 LYS A C 1
ATOM 921 O O . LYS A 1 110 ? -10.351 -1.932 19.922 1.00 96.12 110 LYS A O 1
ATOM 926 N N . ALA A 1 111 ? -11.371 -0.397 21.204 1.00 96.25 111 ALA A N 1
ATOM 927 C CA . ALA A 1 111 ? -11.551 0.568 20.121 1.00 96.25 111 ALA A CA 1
ATOM 928 C C . ALA A 1 111 ? -10.198 1.093 19.602 1.00 96.25 111 ALA A C 1
ATOM 930 O O . ALA A 1 111 ? -9.999 1.190 18.388 1.00 96.25 111 ALA A O 1
ATOM 931 N N . GLU A 1 112 ? -9.250 1.366 20.501 1.00 95.81 112 GLU A N 1
ATOM 932 C CA . GLU A 1 112 ? -7.893 1.790 20.151 1.00 95.81 112 GLU A CA 1
ATOM 933 C C . GLU A 1 11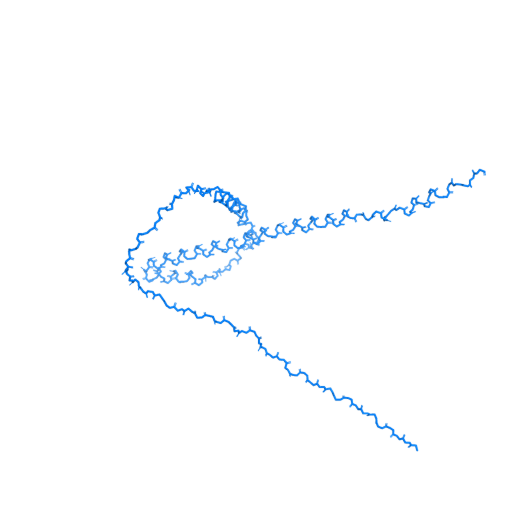2 ? -7.134 0.698 19.387 1.00 95.81 112 GLU A C 1
ATOM 935 O O . GLU A 1 112 ? -6.542 0.971 18.338 1.00 95.81 112 GLU A O 1
ATOM 940 N N . GLU A 1 113 ? -7.201 -0.556 19.846 1.00 96.19 113 GLU A N 1
ATOM 941 C CA . GLU A 1 113 ? -6.558 -1.672 19.150 1.00 96.19 113 GLU A CA 1
ATOM 942 C C . GLU A 1 113 ? -7.090 -1.818 17.715 1.00 96.19 113 GLU A C 1
ATOM 944 O O . GLU A 1 113 ? -6.314 -1.898 16.756 1.00 96.19 113 GLU A O 1
ATOM 949 N N . LEU A 1 114 ? -8.416 -1.793 17.546 1.00 95.81 114 LEU A N 1
ATOM 950 C CA . LEU A 1 114 ? -9.054 -1.873 16.231 1.00 95.81 114 LEU A CA 1
ATOM 951 C C . LEU A 1 114 ? -8.692 -0.678 15.336 1.00 95.81 114 LEU A C 1
ATOM 953 O O . LEU A 1 114 ? -8.520 -0.851 14.126 1.00 95.81 114 LEU A O 1
ATOM 957 N N . SER A 1 115 ? -8.529 0.511 15.916 1.00 95.50 115 SER A N 1
ATOM 958 C CA . SER A 1 115 ? -8.074 1.708 15.206 1.00 95.50 115 SER A CA 1
ATOM 959 C C . SER A 1 115 ? -6.635 1.559 14.698 1.00 95.50 115 SER A C 1
ATOM 961 O O . SER A 1 115 ? -6.364 1.770 13.514 1.00 95.50 115 SER A O 1
ATOM 963 N N . ASN A 1 116 ? -5.716 1.081 15.541 1.00 96.06 116 ASN A N 1
ATOM 964 C CA . ASN A 1 116 ? -4.326 0.816 15.153 1.00 96.06 116 ASN A CA 1
ATOM 965 C C . ASN A 1 116 ? -4.231 -0.246 14.042 1.00 96.06 116 ASN A C 1
ATOM 967 O O . ASN A 1 116 ? -3.442 -0.117 13.094 1.00 96.06 116 ASN A O 1
ATOM 971 N N . GLN A 1 117 ? -5.074 -1.281 14.115 1.00 95.69 117 GLN A N 1
ATOM 972 C CA . GLN A 1 117 ? -5.198 -2.290 13.062 1.00 95.69 117 GLN A CA 1
ATOM 973 C C . GLN A 1 117 ? -5.694 -1.682 11.741 1.00 95.69 117 GLN A C 1
ATOM 975 O O . GLN A 1 117 ? -5.133 -1.979 10.681 1.00 95.69 117 GLN A O 1
ATOM 980 N N . LEU A 1 118 ? -6.714 -0.817 11.789 1.00 94.88 118 LEU A N 1
ATOM 981 C CA . LEU A 1 118 ? -7.235 -0.120 10.612 1.00 94.88 118 LEU A CA 1
ATOM 982 C C . LEU A 1 118 ? -6.168 0.785 9.981 1.00 94.88 118 LEU A C 1
ATOM 984 O O . LEU A 1 118 ? -5.909 0.675 8.783 1.00 94.88 118 LEU A O 1
ATOM 988 N N . ALA A 1 119 ? -5.462 1.580 10.789 1.00 95.12 119 ALA A N 1
ATOM 989 C CA . ALA A 1 119 ? -4.380 2.448 10.329 1.00 95.12 119 ALA A CA 1
ATOM 990 C C . ALA A 1 119 ? -3.256 1.661 9.631 1.00 95.12 119 ALA A C 1
ATOM 992 O O . ALA A 1 119 ? -2.783 2.049 8.558 1.00 95.12 119 ALA A O 1
ATOM 993 N N . THR A 1 120 ? -2.864 0.514 10.195 1.00 95.44 120 THR A N 1
ATOM 994 C CA . THR A 1 120 ? -1.853 -0.372 9.595 1.00 95.44 120 THR A CA 1
ATOM 995 C C . THR A 1 120 ? -2.322 -0.923 8.248 1.00 95.44 120 THR A C 1
ATOM 997 O O . THR A 1 120 ? -1.557 -0.954 7.279 1.00 95.44 120 THR A O 1
ATOM 1000 N N . ARG A 1 121 ? -3.591 -1.340 8.157 1.00 94.81 121 ARG A N 1
ATOM 1001 C CA . ARG A 1 121 ? -4.180 -1.853 6.916 1.00 94.81 121 ARG A CA 1
ATOM 1002 C C . ARG A 1 121 ? -4.224 -0.776 5.833 1.00 94.81 121 ARG A C 1
ATOM 1004 O O . ARG A 1 121 ? -3.807 -1.045 4.706 1.00 94.81 121 ARG A O 1
ATOM 1011 N N . ASP A 1 122 ? -4.679 0.425 6.168 1.00 92.25 122 ASP A N 1
ATOM 1012 C CA . ASP A 1 122 ? -4.782 1.542 5.224 1.00 92.25 122 ASP A CA 1
ATOM 1013 C C . ASP A 1 122 ? -3.409 1.989 4.722 1.00 92.25 122 ASP A C 1
ATOM 1015 O O . ASP A 1 122 ? -3.231 2.270 3.531 1.00 92.25 122 ASP A O 1
ATOM 1019 N N . LEU A 1 123 ? -2.403 1.982 5.600 1.00 92.38 123 LEU A N 1
ATOM 1020 C CA . LEU A 1 123 ? -1.017 2.204 5.206 1.00 92.38 123 LEU A CA 1
ATOM 1021 C C . LEU A 1 123 ? -0.528 1.114 4.239 1.00 92.38 123 LEU A C 1
ATOM 1023 O O . LEU A 1 123 ? 0.068 1.430 3.209 1.00 92.38 123 LEU A O 1
ATOM 1027 N N . GLY A 1 124 ? -0.836 -0.156 4.512 1.00 94.06 124 GLY A N 1
ATOM 1028 C CA . GLY A 1 124 ? -0.522 -1.271 3.613 1.00 94.06 124 GLY A CA 1
ATOM 1029 C C . GLY A 1 124 ? -1.145 -1.112 2.222 1.00 94.06 124 GLY A C 1
ATOM 1030 O O . GLY A 1 124 ? -0.476 -1.334 1.210 1.00 94.06 124 GLY A O 1
ATOM 1031 N N . VAL A 1 125 ? -2.398 -0.652 2.148 1.00 91.94 125 VAL A N 1
ATOM 1032 C CA . VAL A 1 125 ? -3.075 -0.352 0.875 1.00 91.94 125 VAL A CA 1
ATOM 1033 C C . VAL A 1 125 ? -2.363 0.774 0.124 1.00 91.94 125 VAL A C 1
ATOM 1035 O O . VAL A 1 125 ? -2.130 0.650 -1.081 1.00 91.94 125 VAL A O 1
ATOM 1038 N N . LYS A 1 126 ? -1.970 1.854 0.811 1.00 92.81 126 LYS A N 1
ATOM 1039 C CA . LYS A 1 126 ? -1.195 2.948 0.204 1.00 92.81 126 LYS A CA 1
ATOM 1040 C C . LYS A 1 126 ? 0.128 2.440 -0.370 1.00 92.81 126 LYS A C 1
ATOM 1042 O O . LYS A 1 126 ? 0.466 2.795 -1.498 1.00 92.81 126 LYS A O 1
ATOM 1047 N N . ILE A 1 127 ? 0.847 1.585 0.365 1.00 92.81 127 ILE A N 1
ATOM 1048 C CA . ILE A 1 127 ? 2.125 0.995 -0.076 1.00 92.81 127 ILE A CA 1
ATOM 1049 C C . ILE A 1 127 ? 1.922 0.150 -1.334 1.00 92.81 127 ILE A C 1
ATOM 1051 O O . ILE A 1 127 ? 2.639 0.331 -2.316 1.00 92.81 127 ILE A O 1
ATOM 1055 N N . ALA A 1 128 ? 0.913 -0.722 -1.352 1.00 93.25 128 ALA A N 1
ATOM 1056 C CA . ALA A 1 128 ? 0.613 -1.548 -2.518 1.00 93.25 128 ALA A CA 1
ATOM 1057 C C . ALA A 1 128 ? 0.282 -0.701 -3.761 1.00 93.25 128 ALA A C 1
ATOM 1059 O O . ALA A 1 128 ? 0.802 -0.968 -4.846 1.00 93.25 128 ALA A O 1
ATOM 1060 N N . LYS A 1 129 ? -0.530 0.356 -3.598 1.00 91.81 129 LYS A N 1
ATOM 1061 C CA . LYS A 1 129 ? -0.837 1.314 -4.672 1.00 91.81 129 LYS A CA 1
ATOM 1062 C C . LYS A 1 129 ? 0.434 2.001 -5.193 1.00 91.81 129 LYS A C 1
ATOM 1064 O O . LYS A 1 129 ? 0.646 2.043 -6.402 1.00 91.81 129 LYS A O 1
ATOM 1069 N N . ALA A 1 130 ? 1.300 2.485 -4.301 1.00 92.56 130 ALA A N 1
ATOM 1070 C CA . ALA A 1 130 ? 2.554 3.142 -4.672 1.00 92.56 130 ALA A CA 1
ATOM 1071 C C . ALA A 1 130 ? 3.503 2.206 -5.442 1.00 92.56 130 ALA A C 1
ATOM 1073 O O . ALA A 1 130 ? 4.053 2.601 -6.470 1.00 92.56 130 ALA A O 1
ATOM 1074 N N . ILE A 1 131 ? 3.639 0.948 -5.005 1.00 92.50 131 ILE A N 1
ATOM 1075 C CA . ILE A 1 131 ? 4.448 -0.070 -5.696 1.00 92.50 131 ILE A CA 1
ATOM 1076 C C . ILE A 1 131 ? 3.895 -0.352 -7.097 1.00 92.50 131 ILE A C 1
ATOM 1078 O O . ILE A 1 131 ? 4.661 -0.447 -8.056 1.00 92.50 131 ILE A O 1
ATOM 1082 N N . ALA A 1 132 ? 2.572 -0.459 -7.246 1.00 92.00 132 ALA A N 1
ATOM 1083 C CA . ALA A 1 132 ? 1.952 -0.654 -8.554 1.00 92.00 132 ALA A CA 1
ATOM 1084 C C . ALA A 1 132 ? 2.263 0.513 -9.511 1.00 92.00 132 ALA A C 1
ATOM 1086 O O . ALA A 1 132 ? 2.652 0.276 -10.658 1.00 92.00 132 ALA A O 1
ATOM 1087 N N . CYS A 1 133 ? 2.168 1.759 -9.032 1.00 89.38 133 CYS A N 1
ATOM 1088 C CA . CYS A 1 133 ? 2.531 2.951 -9.805 1.00 89.38 133 CYS A CA 1
ATOM 1089 C C . CYS A 1 133 ? 4.016 2.964 -10.192 1.00 89.38 133 CYS A C 1
ATOM 1091 O O . CYS A 1 133 ? 4.346 3.212 -11.353 1.00 89.38 133 CYS A O 1
ATOM 1093 N N . HIS A 1 134 ? 4.909 2.659 -9.248 1.00 90.81 134 HIS A N 1
ATOM 1094 C CA . HIS A 1 134 ? 6.352 2.584 -9.492 1.00 90.81 134 HIS A CA 1
ATOM 1095 C C . HIS A 1 134 ? 6.692 1.561 -10.582 1.00 90.81 134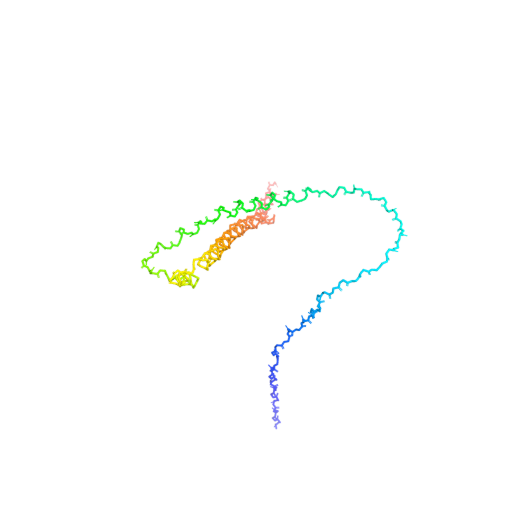 HIS A C 1
ATOM 1097 O O . HIS A 1 134 ? 7.345 1.895 -11.576 1.00 90.81 134 HIS A O 1
ATOM 1103 N N . ASN A 1 135 ? 6.157 0.344 -10.455 1.00 92.12 135 ASN A N 1
ATOM 1104 C CA . ASN A 1 135 ? 6.349 -0.726 -11.431 1.00 92.12 135 ASN A CA 1
ATOM 1105 C C . ASN A 1 135 ? 5.816 -0.339 -12.814 1.00 92.12 135 ASN A C 1
ATOM 1107 O O . ASN A 1 135 ? 6.467 -0.617 -13.819 1.00 92.12 135 ASN A O 1
ATOM 1111 N N . PHE A 1 136 ? 4.666 0.336 -12.881 1.00 91.00 136 PHE A N 1
ATOM 1112 C CA . PHE A 1 136 ? 4.103 0.816 -14.142 1.00 91.00 136 PHE A CA 1
ATOM 1113 C C . PHE A 1 136 ? 5.008 1.848 -14.826 1.00 91.00 136 PHE A C 1
ATOM 1115 O O . PHE A 1 136 ? 5.285 1.732 -16.021 1.00 91.00 136 PHE A O 1
ATOM 1122 N N . VAL A 1 137 ? 5.516 2.834 -14.079 1.00 90.56 137 VAL A N 1
ATOM 1123 C CA . VAL A 1 137 ? 6.435 3.854 -14.614 1.00 90.56 137 VAL A CA 1
ATOM 1124 C C . VAL A 1 137 ? 7.725 3.212 -15.118 1.00 90.56 137 VAL A C 1
ATOM 1126 O O . VAL A 1 137 ? 8.206 3.556 -16.200 1.00 90.56 137 VAL A O 1
ATOM 1129 N N . LYS A 1 138 ? 8.273 2.259 -14.362 1.00 91.94 138 LYS A N 1
ATOM 1130 C CA . LYS A 1 138 ? 9.470 1.518 -14.757 1.00 91.94 138 LYS A CA 1
ATOM 1131 C C . LYS A 1 138 ? 9.231 0.694 -16.026 1.00 91.94 138 LYS A C 1
ATOM 1133 O O . LYS A 1 138 ? 9.974 0.848 -16.994 1.00 91.94 138 LYS A O 1
ATOM 1138 N N . ALA A 1 139 ? 8.151 -0.085 -16.067 1.00 92.19 139 ALA A N 1
ATOM 1139 C CA . ALA A 1 139 ? 7.777 -0.887 -17.229 1.00 92.19 139 ALA A CA 1
ATOM 1140 C C . ALA A 1 139 ? 7.536 -0.024 -18.479 1.00 92.19 139 ALA A C 1
ATOM 1142 O O . ALA A 1 139 ? 7.951 -0.395 -19.576 1.00 92.19 139 ALA A O 1
ATOM 1143 N N . LYS A 1 140 ? 6.922 1.159 -18.327 1.00 93.19 140 LYS A N 1
ATOM 1144 C CA . LYS A 1 140 ? 6.710 2.101 -19.435 1.00 93.19 140 LYS A CA 1
ATOM 1145 C C . LYS A 1 140 ? 8.036 2.596 -20.024 1.00 93.19 140 LYS A C 1
ATOM 1147 O O . LYS A 1 140 ? 8.215 2.542 -21.239 1.00 93.19 140 LYS A O 1
ATOM 1152 N N . LYS A 1 141 ? 8.987 3.000 -19.174 1.00 91.69 141 LYS A N 1
ATOM 1153 C CA . LYS A 1 141 ? 10.336 3.415 -19.605 1.00 91.69 141 LYS A CA 1
ATOM 1154 C C . LYS A 1 141 ? 11.089 2.276 -20.301 1.00 91.69 141 LYS A C 1
ATOM 1156 O O . LYS A 1 141 ? 11.723 2.485 -21.331 1.00 91.69 141 LYS A O 1
ATOM 1161 N N . GLU A 1 142 ? 11.013 1.060 -19.766 1.00 89.50 142 GLU A N 1
ATOM 1162 C CA . GLU A 1 142 ? 11.649 -0.123 -20.361 1.00 89.50 142 GLU A CA 1
ATOM 1163 C C . GLU A 1 142 ? 11.041 -0.481 -21.725 1.00 89.50 142 GLU A C 1
ATOM 1165 O O . GLU A 1 142 ? 11.773 -0.773 -22.677 1.00 89.50 142 GLU A O 1
ATOM 1170 N N . ALA A 1 143 ? 9.716 -0.390 -21.860 1.00 88.56 143 ALA A N 1
ATOM 1171 C CA . ALA A 1 143 ? 9.026 -0.591 -23.127 1.00 88.56 143 ALA A CA 1
ATOM 1172 C C . ALA A 1 143 ? 9.470 0.441 -24.177 1.00 88.56 143 ALA A C 1
ATOM 1174 O O . ALA A 1 143 ? 9.824 0.054 -25.292 1.00 88.56 143 ALA A O 1
ATOM 1175 N N . GLU A 1 144 ? 9.537 1.727 -23.823 1.00 87.00 144 GLU A N 1
ATOM 1176 C CA . GLU A 1 144 ? 10.045 2.792 -24.699 1.00 87.00 144 GLU A CA 1
ATOM 1177 C C . GLU A 1 144 ? 11.505 2.546 -25.112 1.00 87.00 144 GLU A C 1
ATOM 1179 O O . GLU A 1 144 ? 11.823 2.569 -26.303 1.00 87.00 144 GLU A O 1
ATOM 1184 N N . ASN A 1 145 ? 12.380 2.197 -24.167 1.00 84.12 145 ASN A N 1
ATOM 1185 C CA . ASN A 1 145 ? 13.778 1.862 -24.446 1.00 84.12 145 ASN A CA 1
ATOM 1186 C C . ASN A 1 145 ? 13.911 0.661 -25.389 1.00 84.12 145 ASN A C 1
ATOM 1188 O O . ASN A 1 145 ? 14.728 0.680 -26.312 1.00 84.12 145 ASN A O 1
ATOM 1192 N N . SER A 1 146 ? 13.085 -0.372 -25.207 1.00 72.25 146 SER A N 1
ATOM 1193 C CA . SER A 1 146 ? 13.066 -1.536 -26.093 1.00 72.25 146 SER A CA 1
ATOM 1194 C C . SER A 1 146 ? 12.587 -1.173 -27.503 1.00 72.25 146 SER A C 1
ATOM 1196 O O . SER A 1 146 ? 13.140 -1.666 -28.488 1.00 72.25 146 SER A O 1
ATOM 1198 N N . GLN A 1 147 ? 11.614 -0.263 -27.630 1.00 76.56 147 GLN A N 1
ATOM 1199 C CA . GLN A 1 147 ? 11.175 0.250 -28.924 1.00 76.56 147 GLN A CA 1
ATOM 1200 C C . GLN A 1 147 ? 12.265 1.084 -29.594 1.00 76.56 147 GLN A C 1
ATOM 1202 O O . GLN A 1 147 ? 12.492 0.921 -30.790 1.00 76.56 147 GLN A O 1
ATOM 1207 N N . VAL A 1 148 ? 12.974 1.935 -28.850 1.00 73.19 148 VAL A N 1
ATOM 1208 C CA . VAL A 1 148 ? 14.118 2.698 -29.368 1.00 73.19 148 VAL A CA 1
ATOM 1209 C C . VAL A 1 148 ? 15.239 1.753 -29.803 1.00 73.19 148 VAL A C 1
ATOM 1211 O O . VAL A 1 148 ? 15.785 1.924 -30.890 1.00 73.19 148 VAL A O 1
ATOM 1214 N N . ALA A 1 149 ? 15.545 0.713 -29.026 1.00 72.50 149 ALA A N 1
ATOM 1215 C CA . ALA A 1 149 ? 16.532 -0.301 -29.391 1.00 72.50 149 ALA A CA 1
ATOM 1216 C C . ALA A 1 149 ? 16.119 -1.091 -30.646 1.00 72.50 149 ALA A C 1
ATOM 1218 O O . ALA A 1 149 ? 16.953 -1.350 -31.510 1.00 72.50 149 ALA A O 1
ATOM 1219 N N . ARG A 1 150 ? 14.829 -1.428 -30.791 1.00 68.94 150 ARG A N 1
ATOM 1220 C CA . ARG A 1 150 ? 14.278 -2.059 -32.003 1.00 68.94 150 ARG A CA 1
ATOM 1221 C C . ARG A 1 150 ? 14.346 -1.124 -33.213 1.00 68.94 150 ARG A C 1
ATOM 1223 O O . ARG A 1 150 ? 14.811 -1.550 -34.261 1.00 68.94 150 ARG A O 1
ATOM 1230 N N . LYS A 1 151 ? 13.956 0.147 -33.068 1.00 67.69 151 LYS A N 1
ATOM 1231 C CA . LYS A 1 151 ? 14.004 1.163 -34.138 1.00 67.69 151 LYS A CA 1
ATOM 1232 C C . LYS A 1 151 ? 15.438 1.508 -34.562 1.00 67.69 151 LYS A C 1
ATOM 1234 O O . LYS A 1 151 ? 15.673 1.788 -35.733 1.00 67.69 151 LYS A O 1
ATOM 1239 N N . LYS A 1 152 ? 16.405 1.461 -33.637 1.00 63.75 152 LYS A N 1
ATOM 1240 C CA . LYS A 1 152 ? 17.838 1.669 -33.916 1.00 63.75 152 LYS A CA 1
ATOM 1241 C C . LYS A 1 152 ? 18.490 0.512 -34.676 1.00 63.75 152 LYS A C 1
ATOM 1243 O O . LYS A 1 152 ? 19.549 0.718 -35.261 1.00 63.75 152 LYS A O 1
ATOM 1248 N N . LYS A 1 153 ? 17.867 -0.673 -34.743 1.00 64.12 153 LYS A N 1
ATOM 1249 C CA . LYS A 1 153 ? 18.287 -1.741 -35.663 1.00 64.12 153 LYS A CA 1
ATOM 1250 C C . LYS A 1 153 ? 17.857 -1.395 -37.092 1.00 64.12 153 LYS A C 1
ATOM 1252 O O . LYS A 1 153 ? 16.981 -2.037 -37.663 1.00 64.12 153 LYS A O 1
ATOM 1257 N N . LYS A 1 154 ? 18.487 -0.381 -37.690 1.00 62.91 154 LYS A N 1
ATOM 1258 C CA . LYS A 1 154 ? 18.540 -0.278 -39.149 1.00 62.91 154 LYS A CA 1
ATOM 1259 C C . LYS A 1 154 ? 19.481 -1.373 -39.635 1.00 62.91 154 LYS A C 1
ATOM 1261 O O . LYS A 1 154 ? 20.665 -1.381 -39.316 1.00 62.91 154 LYS A O 1
ATOM 1266 N N . LEU A 1 155 ? 18.912 -2.340 -40.339 1.00 63.41 155 LEU A N 1
ATOM 1267 C CA . LEU A 1 155 ? 19.646 -3.418 -40.977 1.00 63.41 155 LEU A CA 1
ATOM 1268 C C . LEU A 1 155 ? 20.564 -2.815 -42.049 1.00 63.41 155 LEU A C 1
ATOM 1270 O O . LEU A 1 155 ? 20.088 -2.102 -42.931 1.00 63.41 155 LEU A O 1
ATOM 1274 N N . ALA A 1 156 ? 21.866 -3.104 -41.978 1.00 59.38 156 ALA A N 1
ATOM 1275 C CA . ALA A 1 156 ? 22.876 -2.564 -42.896 1.00 59.38 156 ALA A CA 1
ATOM 1276 C C . ALA A 1 156 ? 22.614 -2.897 -44.381 1.00 59.38 156 ALA A C 1
ATOM 1278 O O . ALA A 1 156 ? 23.167 -2.252 -45.261 1.00 59.38 156 ALA A O 1
ATOM 1279 N N . TRP A 1 157 ? 21.735 -3.860 -44.669 1.00 59.38 157 TRP A N 1
ATOM 1280 C CA . TRP A 1 157 ? 21.370 -4.267 -46.027 1.00 59.38 157 TRP A CA 1
ATOM 1281 C C . TRP A 1 157 ? 20.201 -3.468 -46.639 1.00 59.38 157 TRP A C 1
ATOM 1283 O O . TRP A 1 157 ? 19.893 -3.623 -47.817 1.00 59.38 157 TRP A O 1
ATOM 1293 N N . GLY A 1 158 ? 19.537 -2.602 -45.868 1.00 67.06 158 GLY A N 1
ATOM 1294 C CA . GLY A 1 158 ? 18.267 -1.973 -46.244 1.00 67.06 158 GLY A CA 1
ATOM 1295 C C . GLY A 1 158 ? 18.349 -0.546 -46.794 1.00 67.06 158 GLY A C 1
ATOM 1296 O O . GLY A 1 158 ? 17.448 0.230 -46.513 1.00 67.06 158 GLY A O 1
ATOM 1297 N N . PHE A 1 159 ? 19.414 -0.155 -47.500 1.00 55.03 159 PHE A N 1
ATOM 1298 C CA . PHE A 1 159 ? 19.456 1.063 -48.342 1.00 55.03 159 PHE A CA 1
ATOM 1299 C C . PHE A 1 159 ? 20.677 1.072 -49.287 1.00 55.03 159 PHE A C 1
ATOM 1301 O O . PHE A 1 159 ? 21.116 2.121 -49.735 1.00 55.03 159 PHE A O 1
ATOM 1308 N N . GLU A 1 160 ? 21.284 -0.076 -49.591 1.00 57.22 160 GLU A N 1
ATOM 1309 C CA . GLU A 1 160 ? 22.488 -0.098 -50.439 1.00 57.22 160 GLU A CA 1
ATOM 1310 C C . GLU A 1 160 ? 22.172 -0.423 -51.904 1.00 57.22 160 GLU A C 1
ATOM 1312 O O . GLU A 1 160 ? 22.946 -0.086 -52.794 1.00 57.22 160 GLU A O 1
ATOM 1317 N N . ALA A 1 161 ? 21.008 -1.022 -52.186 1.00 56.22 161 ALA A N 1
ATOM 1318 C CA . ALA A 1 161 ? 20.658 -1.458 -53.535 1.00 56.22 161 ALA A CA 1
ATOM 1319 C C . ALA A 1 161 ? 20.595 -0.279 -54.521 1.00 56.22 161 ALA A C 1
ATOM 1321 O O . ALA A 1 161 ? 21.294 -0.301 -55.525 1.00 56.22 161 ALA A O 1
ATOM 1322 N N . LYS A 1 162 ? 19.850 0.799 -54.228 1.00 57.75 162 LYS A N 1
ATOM 1323 C CA . LYS A 1 162 ? 19.683 1.917 -55.180 1.00 57.75 162 LYS A CA 1
ATOM 1324 C C . LYS A 1 162 ? 20.978 2.704 -55.443 1.00 57.75 162 LYS A C 1
ATOM 1326 O O . LYS A 1 162 ? 21.214 3.100 -56.578 1.00 57.75 162 LYS A O 1
ATOM 1331 N N . LYS A 1 163 ? 21.870 2.820 -54.450 1.00 60.81 163 LYS A N 1
ATOM 1332 C CA . LYS A 1 163 ? 23.211 3.404 -54.639 1.00 60.81 163 LYS A CA 1
ATOM 1333 C C . LYS A 1 163 ? 24.131 2.526 -55.490 1.00 60.81 163 LYS A C 1
ATOM 1335 O O . LYS A 1 163 ? 24.948 3.049 -56.233 1.00 60.81 163 LYS A O 1
ATOM 1340 N N . ARG A 1 164 ? 23.948 1.204 -55.461 1.00 53.28 164 ARG A N 1
ATOM 1341 C CA . ARG A 1 164 ? 24.763 0.250 -56.228 1.00 53.28 164 ARG A CA 1
ATOM 1342 C C . ARG A 1 164 ? 24.450 0.237 -57.730 1.00 53.28 164 ARG A C 1
ATOM 1344 O O . ARG A 1 164 ? 25.364 0.039 -58.524 1.00 53.28 164 ARG A O 1
ATOM 1351 N N . TRP A 1 165 ? 23.194 0.464 -58.128 1.00 56.81 165 TRP A N 1
ATOM 1352 C CA . TRP A 1 165 ? 22.811 0.566 -59.549 1.00 56.81 165 TRP A CA 1
ATOM 1353 C C . TRP A 1 165 ? 23.168 1.931 -60.159 1.00 56.81 165 TRP A C 1
ATOM 1355 O O . TRP A 1 165 ? 23.548 1.985 -61.324 1.00 56.81 165 TRP A O 1
ATOM 1365 N N . GLU A 1 166 ? 23.137 3.012 -59.372 1.00 61.62 166 GLU A N 1
ATOM 1366 C CA . GLU A 1 166 ? 23.551 4.350 -59.829 1.00 61.62 166 GLU A CA 1
ATOM 1367 C C . GLU A 1 166 ? 25.065 4.426 -60.108 1.00 61.62 166 GLU A C 1
ATOM 1369 O O . GLU A 1 166 ? 25.470 4.978 -61.126 1.00 61.62 166 GLU A O 1
ATOM 1374 N N . THR A 1 167 ? 25.918 3.806 -59.279 1.00 59.25 167 THR A N 1
ATOM 1375 C CA . THR A 1 167 ? 27.379 3.791 -59.514 1.00 59.25 167 THR A CA 1
ATOM 1376 C C . THR A 1 167 ? 27.800 2.829 -60.633 1.00 59.25 167 THR A C 1
ATOM 1378 O O . THR A 1 167 ? 28.815 3.051 -61.286 1.00 59.25 167 THR A O 1
ATOM 1381 N N . LYS A 1 168 ? 27.027 1.765 -60.896 1.00 58.78 168 LYS A N 1
ATOM 1382 C CA . LYS A 1 168 ? 27.363 0.759 -61.922 1.00 58.78 168 LYS A CA 1
ATOM 1383 C C . LYS A 1 168 ? 26.993 1.183 -63.352 1.00 58.78 168 LYS A C 1
ATOM 1385 O O . LYS A 1 168 ? 27.529 0.622 -64.300 1.00 58.78 168 LYS A O 1
ATOM 1390 N N . SER A 1 169 ? 26.110 2.168 -63.519 1.00 62.12 169 SER A N 1
ATOM 1391 C CA . SER A 1 169 ? 25.659 2.644 -64.837 1.00 62.12 169 SER A CA 1
ATOM 1392 C C . SER A 1 169 ? 26.577 3.696 -65.479 1.00 62.12 169 SER A C 1
ATOM 1394 O O . SER A 1 169 ? 26.391 4.003 -66.652 1.00 62.12 169 SER A O 1
ATOM 1396 N N . ASN A 1 170 ? 27.554 4.256 -64.755 1.00 63.28 170 ASN A N 1
ATOM 1397 C CA . ASN A 1 170 ? 28.406 5.345 -65.257 1.00 63.28 170 ASN A CA 1
ATOM 1398 C C . ASN A 1 170 ? 29.797 4.877 -65.726 1.00 63.28 170 ASN A C 1
ATOM 1400 O O . ASN A 1 170 ? 30.752 5.643 -65.648 1.00 63.28 170 ASN A O 1
ATOM 1404 N N . MET A 1 171 ? 29.931 3.616 -66.164 1.00 67.25 171 MET A N 1
ATOM 1405 C CA . MET A 1 171 ? 31.222 3.056 -66.595 1.00 67.25 171 MET A CA 1
ATOM 1406 C C . MET A 1 171 ? 31.379 2.799 -68.094 1.00 67.25 171 MET A C 1
ATOM 1408 O O . MET A 1 171 ? 32.293 2.085 -68.495 1.00 67.25 171 MET A O 1
ATOM 1412 N N . GLY A 1 172 ? 30.527 3.370 -68.939 1.00 64.44 172 GLY A N 1
ATOM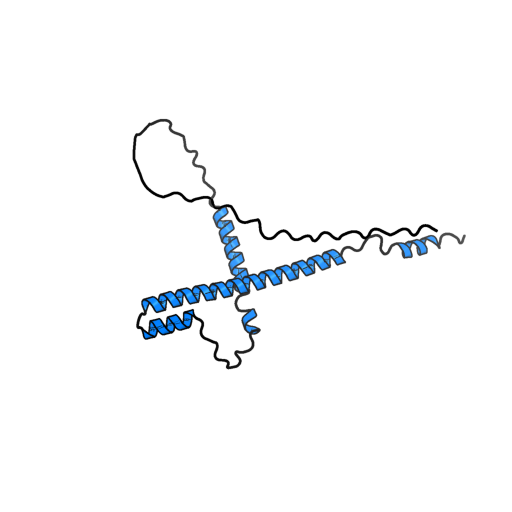 1413 C CA . GLY A 1 172 ? 30.566 3.062 -70.367 1.00 64.44 172 GLY A CA 1
ATOM 1414 C C . GLY A 1 172 ? 30.118 4.208 -71.250 1.00 64.44 172 GLY A C 1
ATOM 1415 O O . GLY A 1 172 ? 29.123 4.057 -71.941 1.00 64.44 172 GLY A O 1
ATOM 1416 N N . TYR A 1 173 ? 30.846 5.324 -71.218 1.00 59.00 173 TYR A N 1
ATOM 1417 C CA . TYR A 1 173 ? 30.919 6.270 -72.334 1.00 59.00 173 TYR A CA 1
ATOM 1418 C C . TYR A 1 173 ? 32.346 6.841 -72.386 1.00 59.00 173 TYR A C 1
ATOM 1420 O O . TYR A 1 173 ? 32.611 7.931 -71.883 1.00 59.00 173 TYR A O 1
ATOM 1428 N N . MET A 1 174 ? 33.275 6.051 -72.929 1.00 51.34 174 MET A N 1
ATOM 1429 C CA . MET A 1 174 ? 34.492 6.518 -73.604 1.00 51.34 174 MET A CA 1
ATOM 1430 C C . MET A 1 174 ? 34.595 5.761 -74.920 1.00 51.34 174 MET A C 1
ATOM 1432 O O . MET A 1 174 ? 34.401 4.524 -74.874 1.00 51.34 174 MET A O 1
#

Sequence (174 aa):
MRVTLSRVPRMKTLQGTLDSTYRKRKKMGPLQKISTSKFRRKKRRRSRKGKLKNEESHSEQSSREAQWKELTQYFGVNDRFDPPVKKKKVEKSGLEKRIDQAVDEWNIEKAEELSNQLATRDLGVKIAKAIACHNFVKAKKEAENSQVARKKKKLAWGFEAKKRWETKSNMGYM

InterPro domains:
  IPR037690 Protein FAM204A [PTHR14386] (33-171)

Organism: NCBI:txid89673

Secondary structure (DSSP, 8-state):
-PPP------PPP-----------------------------------------SHHHHHHHHHHHHHHHHHTTTTSSTTTSPP--S--PPPPHHHHHHHHHHHTT-HHHHHHHHHHHHHHHHHHHHHHHHHHHHHHHHHHHHHHHHHHHHH---TTTTSHHHHHHHHTSS---

pLDDT: mean 70.52, std 19.47, range [33.0, 96.44]

Foldseek 3Di:
DDDDDDDDDDDDDDDDDDDDDDDDDDDDDDDDDDDDDDDDDDDDDPDPPPPPDPPVVVVVVVVVVVVVVLLVVQFPPCVVVPPPPPPPPPPDDPLRVVLVVCVVVVNVVVNVVSVVVVVVVVVVVRSVSSVVVVVVVVVVVVVVVVVVVVVVPPPPVPPVVVVVVVVVVPPDDD